Protein AF-A0A5D6XK92-F1 (afdb_monomer)

Sequence (87 aa):
MTPFCMCLRHNFVLTRLRKHTLPSGRRAMKLRVLCLHGFRQTGDKLRVRISGFRRAFKSSVEFVCVDAPLVVPYEPTVEEHAKRHVL

Nearest PDB structures (foldseek):
  7cem-assembly1_B  TM=5.170E-01  e=4.472E+00  Escherichia coli K-12
  1tvm-assembly1_A  TM=3.828E-01  e=5.870E+00  Escherichia coli
  7cfy-assembly1_A  TM=4.344E-01  e=7.705E+00  Escherichia coli K-12

Foldseek 3Di:
DDDDDDDDDDDVPPPPPPPPDDDPPDPQDAAEAEDEDDPPDFLVRVCVVCVVVCVVRVPRYDYHRGGDPDDDDDDPPDPPVVPPPDD

Mean predicted aligned error: 14.32 Å

pLDDT: mean 73.17, std 21.75, range [32.06, 96.81]

Structure (mmCIF, N/CA/C/O backbone):
data_AF-A0A5D6XK92-F1
#
_entry.id   AF-A0A5D6XK92-F1
#
loop_
_atom_site.group_PDB
_atom_site.id
_atom_site.type_symbol
_atom_site.label_atom_id
_atom_site.label_alt_id
_atom_site.label_comp_id
_atom_site.label_asym_id
_atom_site.label_entity_id
_atom_site.label_seq_id
_atom_site.pdbx_PDB_ins_code
_atom_site.Cartn_x
_atom_site.Cartn_y
_atom_site.Cartn_z
_atom_site.occupancy
_atom_site.B_iso_or_equiv
_atom_site.auth_seq_id
_atom_site.auth_comp_id
_atom_site.auth_asym_id
_atom_site.auth_atom_id
_atom_site.pdbx_PDB_model_num
ATOM 1 N N . MET A 1 1 ? 0.616 -14.901 33.887 1.00 45.75 1 MET A N 1
ATOM 2 C CA . MET A 1 1 ? 1.997 -14.424 33.669 1.00 45.75 1 MET A CA 1
ATOM 3 C C . MET A 1 1 ? 2.624 -15.265 32.573 1.00 45.75 1 MET A C 1
ATOM 5 O O . MET A 1 1 ? 2.962 -16.412 32.810 1.00 45.75 1 MET A O 1
ATOM 9 N N . THR A 1 2 ? 2.714 -14.714 31.368 1.00 42.38 2 THR A N 1
ATOM 10 C CA . THR A 1 2 ? 3.475 -15.260 30.234 1.00 42.38 2 THR A CA 1
ATOM 11 C C . THR A 1 2 ? 4.218 -14.075 29.616 1.00 42.38 2 THR A C 1
ATOM 13 O O . THR A 1 2 ? 3.605 -13.013 29.466 1.00 42.38 2 THR A O 1
ATOM 16 N N . PRO A 1 3 ? 5.525 -14.185 29.341 1.00 50.62 3 PRO A N 1
ATOM 17 C CA . PRO A 1 3 ? 6.365 -13.021 29.105 1.00 50.62 3 PRO A CA 1
ATOM 18 C C . PRO A 1 3 ? 6.132 -12.463 27.701 1.00 50.62 3 PRO A C 1
ATOM 20 O O . PRO A 1 3 ? 6.249 -13.167 26.698 1.00 50.62 3 PRO A O 1
ATOM 23 N N . PHE A 1 4 ? 5.820 -11.171 27.632 1.00 36.34 4 PHE A N 1
ATOM 24 C CA . PHE A 1 4 ? 5.907 -10.405 26.398 1.00 36.34 4 PHE A CA 1
ATOM 25 C C . PHE A 1 4 ? 7.382 -10.303 26.002 1.00 36.34 4 PHE A C 1
ATOM 27 O O . PHE A 1 4 ? 8.145 -9.521 26.562 1.00 36.34 4 PHE A O 1
ATOM 34 N N . CYS A 1 5 ? 7.781 -11.113 25.026 1.00 32.06 5 CYS A N 1
ATOM 35 C CA . CYS A 1 5 ? 9.020 -10.927 24.291 1.00 32.06 5 CYS A CA 1
ATOM 36 C C . CYS A 1 5 ? 8.923 -9.609 23.506 1.00 32.06 5 CYS A C 1
ATOM 38 O O . CYS A 1 5 ? 8.176 -9.494 22.530 1.00 32.06 5 CYS A O 1
ATOM 40 N N . MET A 1 6 ? 9.660 -8.595 23.959 1.00 37.69 6 MET A N 1
ATOM 41 C CA . MET A 1 6 ? 9.941 -7.403 23.171 1.00 37.69 6 MET A CA 1
ATOM 42 C C . MET A 1 6 ? 10.979 -7.750 22.099 1.00 37.69 6 MET A C 1
ATOM 44 O O . MET A 1 6 ? 12.169 -7.832 22.386 1.00 37.69 6 MET A O 1
ATOM 48 N N . CYS A 1 7 ? 10.548 -7.887 20.847 1.00 38.53 7 CYS A N 1
ATOM 49 C CA . CYS A 1 7 ? 11.437 -7.708 19.701 1.00 38.53 7 CYS A CA 1
ATOM 50 C C . CYS A 1 7 ? 11.192 -6.326 19.087 1.00 38.53 7 CYS A C 1
ATOM 52 O O . CYS A 1 7 ? 10.213 -6.098 18.376 1.00 38.53 7 CYS A O 1
ATOM 54 N N . LEU A 1 8 ? 12.117 -5.410 19.370 1.00 53.62 8 LEU A N 1
ATOM 55 C CA . LEU A 1 8 ? 12.316 -4.133 18.689 1.00 53.62 8 LEU A CA 1
ATOM 56 C C . LEU A 1 8 ? 12.381 -4.336 17.161 1.00 53.62 8 LEU A C 1
ATOM 58 O O . LEU A 1 8 ? 13.300 -4.990 16.678 1.00 53.62 8 LEU A O 1
ATOM 62 N N . ARG A 1 9 ? 11.475 -3.724 16.385 1.00 42.34 9 ARG A N 1
ATOM 63 C CA . ARG A 1 9 ? 11.746 -3.335 14.985 1.00 42.34 9 ARG A CA 1
ATOM 64 C C . ARG A 1 9 ? 11.058 -2.006 14.657 1.00 42.34 9 ARG A C 1
ATOM 66 O O . ARG A 1 9 ? 9.837 -1.933 14.578 1.00 42.34 9 ARG A O 1
ATOM 73 N N . HIS A 1 10 ? 11.884 -0.974 14.490 1.00 42.94 10 HIS A N 1
ATOM 74 C CA . HIS A 1 10 ? 11.639 0.326 13.854 1.00 42.94 10 HIS A CA 1
ATOM 75 C C . HIS A 1 10 ? 10.299 0.487 13.107 1.00 42.94 10 HIS A C 1
ATOM 77 O O . HIS A 1 10 ? 10.201 0.156 11.931 1.00 42.94 10 HIS A O 1
ATOM 83 N N . ASN A 1 11 ? 9.281 1.051 13.765 1.00 38.72 11 ASN A N 1
ATOM 84 C CA . ASN A 1 11 ? 8.090 1.624 13.114 1.00 38.72 11 ASN A CA 1
ATOM 85 C C . ASN A 1 11 ? 7.420 2.668 14.029 1.00 38.72 11 ASN A C 1
ATOM 87 O O . ASN A 1 11 ? 6.222 2.630 14.305 1.00 38.72 11 ASN A O 1
ATOM 91 N N . PHE A 1 12 ? 8.214 3.616 14.529 1.00 41.03 12 PHE A N 1
ATOM 92 C CA . PHE A 1 12 ? 7.760 4.657 15.460 1.00 41.03 12 PHE A CA 1
ATOM 93 C C . PHE A 1 12 ? 6.859 5.739 14.813 1.00 41.03 12 PHE A C 1
ATOM 95 O O . PHE A 1 12 ? 6.362 6.615 15.507 1.00 41.03 12 PHE A O 1
ATOM 102 N N . VAL A 1 13 ? 6.576 5.684 13.503 1.00 46.22 13 VAL A N 1
ATOM 103 C CA . VAL A 1 13 ? 5.812 6.743 12.799 1.00 46.22 13 VAL A CA 1
ATOM 104 C C . VAL A 1 13 ? 4.306 6.442 12.652 1.00 46.22 13 VAL A C 1
ATOM 106 O O . VAL A 1 13 ? 3.541 7.309 12.246 1.00 46.22 13 VAL A O 1
ATOM 109 N N . LEU A 1 14 ? 3.815 5.255 13.028 1.00 46.19 14 LEU A N 1
ATOM 110 C CA . LEU A 1 14 ? 2.395 4.887 12.829 1.00 46.19 14 LEU A CA 1
ATOM 111 C C . LEU A 1 14 ? 1.534 4.861 14.102 1.00 46.19 14 LEU A C 1
ATOM 113 O O . LEU A 1 14 ? 0.336 4.594 14.020 1.00 46.19 14 LEU A O 1
ATOM 117 N N . THR A 1 15 ? 2.085 5.181 15.273 1.00 40.44 15 THR A N 1
ATOM 118 C CA . THR A 1 15 ? 1.347 5.130 16.552 1.00 40.44 15 THR A CA 1
ATOM 119 C C . THR A 1 15 ? 0.418 6.322 16.797 1.00 40.44 15 THR A C 1
ATOM 121 O O . THR A 1 15 ? -0.305 6.323 17.792 1.00 40.44 15 THR A O 1
ATOM 124 N N . ARG A 1 16 ? 0.366 7.318 15.898 1.00 46.72 16 ARG A N 1
ATOM 125 C CA . ARG A 1 16 ? -0.472 8.516 16.088 1.00 46.72 16 ARG A CA 1
ATOM 126 C C . ARG A 1 16 ? -1.423 8.869 14.946 1.00 46.72 16 ARG A C 1
ATOM 128 O O . ARG A 1 16 ? -1.921 9.989 14.916 1.00 46.72 16 ARG A O 1
ATOM 135 N N . LEU A 1 17 ? -1.783 7.931 14.066 1.00 52.81 17 LEU A N 1
ATOM 136 C CA . LEU A 1 17 ? -3.073 8.071 13.377 1.00 52.81 17 LEU A CA 1
ATOM 137 C C . LEU A 1 17 ? -4.179 7.677 14.359 1.00 52.81 17 LEU A C 1
ATOM 139 O O . LEU A 1 17 ? -4.595 6.521 14.457 1.00 52.81 17 LEU A O 1
ATOM 143 N N . ARG A 1 18 ? -4.619 8.668 15.137 1.00 51.97 18 ARG A N 1
ATOM 144 C CA . ARG A 1 18 ? -5.790 8.578 16.008 1.00 51.97 18 ARG A CA 1
ATOM 145 C C . ARG A 1 18 ? -6.983 8.155 15.148 1.00 51.97 18 ARG A C 1
ATOM 147 O O . ARG A 1 18 ? -7.408 8.892 14.262 1.00 51.97 18 ARG A O 1
ATOM 154 N N . LYS A 1 19 ? -7.528 6.967 15.411 1.00 55.12 19 LYS A N 1
ATOM 155 C CA . LYS A 1 19 ? -8.846 6.569 14.912 1.00 55.12 19 LYS A CA 1
ATOM 156 C C . LYS A 1 19 ? -9.865 7.494 15.577 1.00 55.12 19 LYS A C 1
ATOM 158 O O . LYS A 1 19 ? -10.270 7.239 16.705 1.00 55.12 19 LYS A O 1
ATOM 163 N N . HIS A 1 20 ? -10.224 8.599 14.932 1.00 51.16 20 HIS A N 1
ATOM 164 C CA . HIS A 1 20 ? -11.403 9.351 15.341 1.00 51.16 20 HIS A CA 1
ATOM 165 C C . HIS A 1 20 ? -12.620 8.496 14.988 1.00 51.16 20 HIS A C 1
ATOM 167 O O . HIS A 1 20 ? -12.993 8.359 13.824 1.00 51.16 20 HIS A O 1
ATOM 173 N N . THR A 1 21 ? -13.177 7.836 15.999 1.00 56.62 21 THR A N 1
ATOM 174 C CA . THR A 1 21 ? -14.421 7.080 15.892 1.00 56.62 21 THR A CA 1
ATOM 175 C C . THR A 1 21 ? -15.544 8.085 15.636 1.00 56.62 21 THR A C 1
ATOM 177 O O . THR A 1 21 ? -15.873 8.880 16.513 1.00 56.62 21 THR A O 1
ATOM 180 N N . LEU A 1 22 ? -16.084 8.108 14.416 1.00 56.62 22 LEU A N 1
ATOM 181 C CA . LEU A 1 22 ? -17.254 8.922 14.083 1.00 56.62 22 LEU A CA 1
ATOM 182 C C . LEU A 1 22 ? -18.453 8.452 14.932 1.00 56.62 22 LEU A C 1
ATOM 184 O O . LEU A 1 22 ? -18.645 7.239 15.062 1.00 56.62 22 LEU A O 1
ATOM 188 N N . PRO A 1 23 ? -19.244 9.370 15.520 1.00 54.28 23 PRO A N 1
ATOM 189 C CA . PRO A 1 23 ? -20.342 9.023 16.414 1.00 54.28 23 PRO A CA 1
ATOM 190 C C . PRO A 1 23 ? -21.395 8.190 15.675 1.00 54.28 23 PRO A C 1
ATOM 192 O O . PRO A 1 23 ? -21.947 8.569 14.641 1.00 54.28 23 PRO A O 1
ATOM 195 N N . SER A 1 24 ? -21.624 7.002 16.216 1.00 58.06 24 SER A N 1
ATOM 196 C CA . SER A 1 24 ? -22.481 5.943 15.702 1.00 58.06 24 SER A CA 1
ATOM 197 C C . SER A 1 24 ? -23.965 6.286 15.862 1.00 58.06 24 SER A C 1
ATOM 199 O O . SER A 1 24 ? -24.559 6.011 16.897 1.00 58.06 24 SER A O 1
ATOM 201 N N . GLY A 1 25 ? -24.558 6.864 14.811 1.00 54.62 25 GLY A N 1
ATOM 202 C CA . GLY A 1 25 ? -26.014 7.054 14.665 1.00 54.62 25 GLY A CA 1
ATOM 203 C C . GLY A 1 25 ? -26.587 6.621 13.304 1.00 54.62 25 GLY A C 1
ATOM 204 O O . GLY A 1 25 ? -27.797 6.568 13.120 1.00 54.62 25 GLY A O 1
ATOM 205 N N . ARG A 1 26 ? -25.733 6.264 12.337 1.00 58.81 26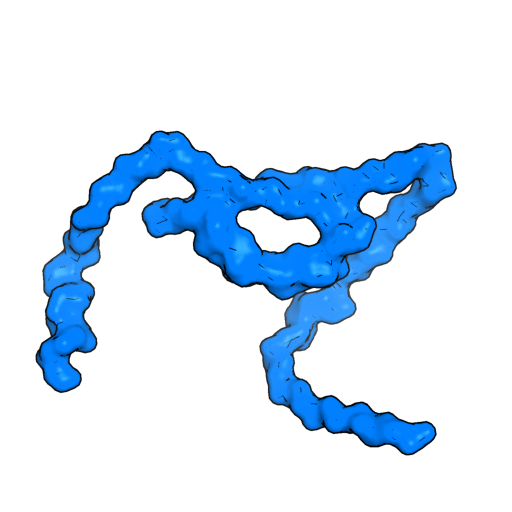 ARG A N 1
ATOM 206 C CA . ARG A 1 26 ? -26.097 5.611 11.064 1.00 58.81 26 ARG A CA 1
ATOM 207 C C . ARG A 1 26 ? -25.229 4.361 10.944 1.00 58.81 26 ARG A C 1
ATOM 209 O O . ARG A 1 26 ? -24.090 4.413 11.406 1.00 58.81 26 ARG A O 1
ATOM 216 N N . ARG A 1 27 ? -25.730 3.257 10.361 1.00 58.38 27 ARG A N 1
ATOM 217 C CA . ARG A 1 27 ? -24.929 2.045 10.054 1.00 58.38 27 ARG A CA 1
ATOM 218 C C . ARG A 1 27 ? -23.533 2.483 9.605 1.00 58.38 27 ARG A C 1
ATOM 220 O O . ARG A 1 27 ? -23.426 3.165 8.590 1.00 58.38 27 ARG A O 1
ATOM 227 N N . ALA A 1 28 ? -22.509 2.184 10.405 1.00 63.59 28 ALA A N 1
ATOM 228 C CA . ALA A 1 28 ? -21.173 2.736 10.216 1.00 63.59 28 ALA A CA 1
ATOM 229 C C . ALA A 1 28 ? -20.590 2.213 8.896 1.00 63.59 28 ALA A C 1
ATOM 231 O O . ALA A 1 28 ? -20.053 1.107 8.830 1.00 63.59 28 ALA A O 1
ATOM 232 N N . MET A 1 29 ? -20.759 2.988 7.825 1.00 78.25 29 MET A N 1
ATOM 233 C CA . MET A 1 29 ? -20.206 2.670 6.516 1.00 78.25 29 MET A CA 1
ATOM 234 C C . MET A 1 29 ? -18.685 2.745 6.623 1.00 78.25 29 MET A C 1
ATOM 236 O O . MET A 1 29 ? -18.139 3.748 7.087 1.00 78.25 29 MET A O 1
ATOM 240 N N . LYS A 1 30 ? -17.992 1.680 6.211 1.00 85.06 30 LYS A N 1
ATOM 241 C CA . LYS A 1 30 ? -16.531 1.710 6.102 1.00 85.06 30 LYS A CA 1
ATOM 242 C C . LYS A 1 30 ? -16.140 2.764 5.072 1.00 85.06 30 LYS A C 1
ATOM 244 O O . LYS A 1 30 ? -16.734 2.833 3.997 1.00 85.06 30 LYS A O 1
ATOM 249 N N . LEU A 1 31 ? -15.131 3.564 5.391 1.00 91.19 31 LEU A 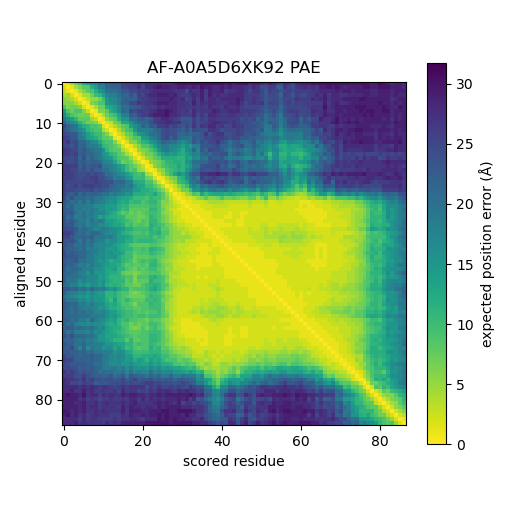N 1
ATOM 250 C CA . LEU A 1 31 ? -14.595 4.550 4.462 1.00 91.19 31 LEU A CA 1
ATOM 251 C C . LEU A 1 31 ? -13.882 3.810 3.325 1.00 91.19 31 LEU A C 1
ATOM 253 O O . LEU A 1 31 ? -13.117 2.882 3.579 1.00 91.19 31 LEU A O 1
ATOM 257 N N . ARG A 1 32 ? -14.143 4.184 2.073 1.00 93.81 32 ARG A N 1
ATOM 258 C CA . ARG A 1 32 ? -13.535 3.534 0.905 1.00 93.81 32 ARG A CA 1
ATOM 259 C C . ARG A 1 32 ? -12.424 4.418 0.360 1.00 93.81 32 ARG A C 1
ATOM 261 O O . ARG A 1 32 ? -12.650 5.596 0.100 1.00 93.81 32 ARG A O 1
ATOM 268 N N . VAL A 1 33 ? -11.231 3.854 0.207 1.00 94.69 33 VAL A N 1
ATOM 269 C CA . VAL A 1 33 ? -10.049 4.550 -0.312 1.00 94.69 33 VAL A CA 1
ATOM 270 C C . VAL A 1 33 ? -9.617 3.877 -1.603 1.00 94.69 33 VAL A C 1
ATOM 272 O O . VAL A 1 33 ? -9.249 2.702 -1.599 1.00 94.69 33 VAL A O 1
ATOM 275 N N . LEU A 1 34 ? -9.643 4.634 -2.698 1.00 96.75 34 LEU A N 1
ATOM 276 C CA . LEU A 1 34 ? -9.073 4.225 -3.976 1.00 96.75 34 LEU A CA 1
ATOM 277 C C . LEU A 1 34 ? -7.555 4.433 -3.944 1.00 96.75 34 LEU A C 1
ATOM 279 O O . LEU A 1 34 ? -7.072 5.524 -3.645 1.00 96.75 34 LEU A O 1
ATOM 283 N N . CYS A 1 35 ? -6.802 3.381 -4.242 1.00 96.25 35 CYS A N 1
ATOM 284 C CA . CYS A 1 35 ? -5.346 3.382 -4.258 1.00 96.25 35 CYS A CA 1
ATOM 285 C C . CYS A 1 35 ? -4.846 3.252 -5.698 1.00 96.25 35 CYS A C 1
ATOM 287 O O . CYS A 1 35 ? -5.045 2.213 -6.329 1.00 96.25 35 CYS A O 1
ATOM 289 N N . LEU A 1 3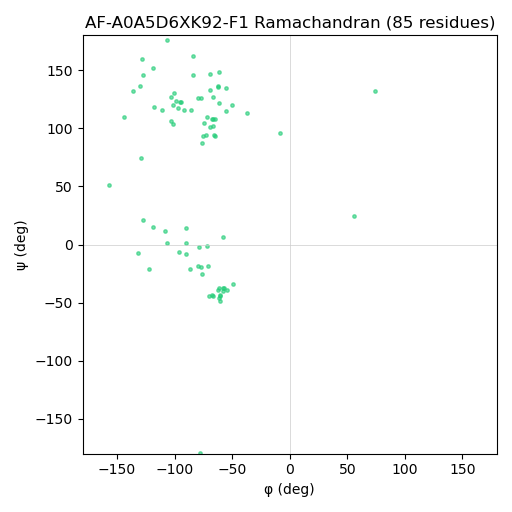6 ? -4.170 4.295 -6.183 1.00 96.31 36 LEU A N 1
ATOM 290 C CA . LEU A 1 36 ? -3.572 4.350 -7.516 1.00 96.31 36 LEU A CA 1
ATOM 291 C C . LEU A 1 36 ? -2.067 4.084 -7.418 1.00 96.31 36 LEU A C 1
ATOM 293 O O . LEU A 1 36 ? -1.382 4.662 -6.571 1.00 96.31 36 LEU A O 1
ATOM 297 N N . HIS A 1 37 ? -1.556 3.175 -8.246 1.00 95.19 37 HIS A N 1
ATOM 298 C CA . HIS A 1 37 ? -0.142 2.803 -8.248 1.00 95.19 37 HIS A CA 1
ATOM 299 C C . HIS A 1 37 ? 0.706 3.762 -9.097 1.00 95.19 37 HIS A C 1
ATOM 301 O O . HIS A 1 37 ? 0.191 4.492 -9.939 1.00 95.19 37 HIS A O 1
ATOM 307 N N . GLY A 1 38 ? 2.026 3.754 -8.883 1.00 91.12 38 GLY A N 1
ATOM 308 C CA . GLY A 1 38 ? 2.963 4.561 -9.670 1.00 91.12 38 GLY A CA 1
ATOM 309 C C . GLY A 1 38 ? 3.266 3.976 -11.055 1.00 91.12 38 GLY A C 1
ATOM 310 O O . GLY A 1 38 ? 2.774 2.907 -11.427 1.00 91.12 38 GLY A O 1
ATOM 311 N N . PHE A 1 39 ? 4.130 4.661 -11.808 1.0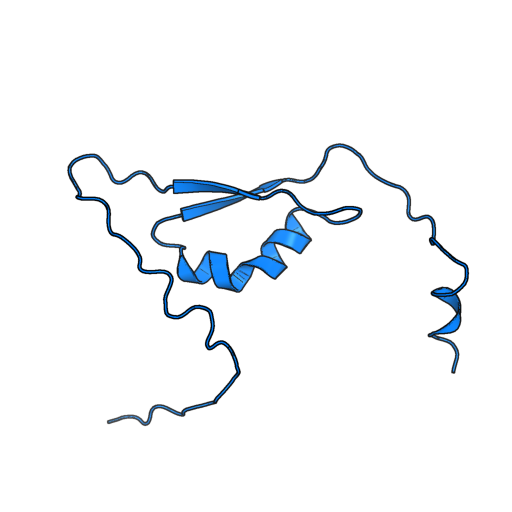0 91.94 39 PHE A N 1
ATOM 312 C CA . PHE A 1 39 ? 4.587 4.226 -13.131 1.00 91.94 39 PHE A CA 1
ATOM 313 C C . PHE A 1 39 ? 5.203 2.816 -13.094 1.00 91.94 39 PHE A C 1
ATOM 315 O O . PHE A 1 39 ? 6.002 2.509 -12.208 1.00 91.94 39 PHE A O 1
ATOM 322 N N . ARG A 1 40 ? 4.827 1.955 -14.055 1.00 88.94 40 ARG A N 1
ATOM 323 C CA . ARG A 1 40 ? 5.288 0.550 -14.178 1.00 88.94 40 ARG A CA 1
ATOM 324 C C . ARG A 1 40 ? 5.038 -0.319 -12.932 1.00 88.94 40 ARG A C 1
ATOM 326 O O . ARG A 1 40 ? 5.733 -1.310 -12.690 1.00 88.94 40 ARG A O 1
ATOM 333 N N . GLN A 1 41 ? 4.049 0.042 -12.119 1.00 92.31 41 GLN A N 1
ATO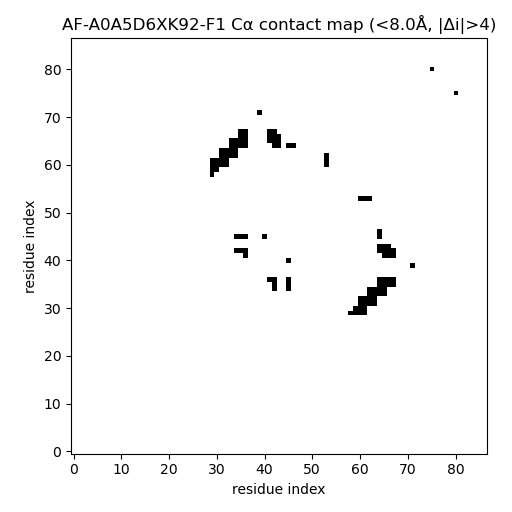M 334 C CA . GLN A 1 41 ? 3.588 -0.758 -10.984 1.00 92.31 41 GLN A CA 1
ATOM 335 C C . GLN A 1 41 ? 2.234 -1.403 -11.286 1.00 92.31 41 GLN A C 1
ATOM 337 O O . GLN A 1 41 ? 1.667 -1.191 -12.349 1.00 92.31 41 GLN A O 1
ATOM 342 N N . THR A 1 42 ? 1.753 -2.217 -10.352 1.00 94.81 42 THR A N 1
ATOM 343 C CA . THR A 1 42 ? 0.420 -2.825 -10.397 1.00 94.81 42 THR A CA 1
ATOM 344 C C . THR A 1 42 ? -0.301 -2.549 -9.082 1.00 94.81 42 THR A C 1
ATOM 346 O O . THR A 1 42 ? 0.337 -2.278 -8.050 1.00 94.81 42 THR A O 1
ATOM 349 N N . GLY A 1 43 ? -1.624 -2.645 -9.100 1.00 95.62 43 GLY A N 1
ATOM 350 C CA . GLY A 1 43 ? -2.487 -2.602 -7.930 1.00 95.62 43 GLY A CA 1
ATOM 351 C C . GLY A 1 43 ? -2.075 -3.650 -6.898 1.00 95.62 43 GLY A C 1
ATOM 352 O O . GLY A 1 43 ? -2.010 -3.338 -5.708 1.00 95.62 43 GLY A O 1
ATOM 353 N N . ASP A 1 44 ? -1.683 -4.855 -7.326 1.00 96.06 44 ASP A N 1
ATOM 354 C CA . ASP A 1 44 ? -1.132 -5.893 -6.444 1.00 96.06 44 ASP A CA 1
ATOM 355 C C . ASP A 1 44 ? 0.147 -5.464 -5.728 1.00 96.06 44 ASP A C 1
ATOM 357 O O . ASP A 1 44 ? 0.246 -5.591 -4.501 1.00 96.06 44 ASP A O 1
ATOM 361 N N . LYS A 1 45 ? 1.114 -4.908 -6.467 1.00 95.25 45 LYS A N 1
ATOM 362 C CA . LYS A 1 45 ? 2.374 -4.426 -5.884 1.00 95.25 45 LYS A CA 1
ATOM 363 C C . LYS A 1 45 ? 2.108 -3.325 -4.863 1.00 95.25 45 LYS A C 1
ATOM 365 O O . LYS A 1 45 ? 2.665 -3.358 -3.763 1.00 95.25 45 LYS A O 1
ATOM 370 N N . LEU A 1 46 ? 1.223 -2.381 -5.183 1.00 96.50 46 LEU A N 1
ATOM 371 C CA . LEU A 1 46 ? 0.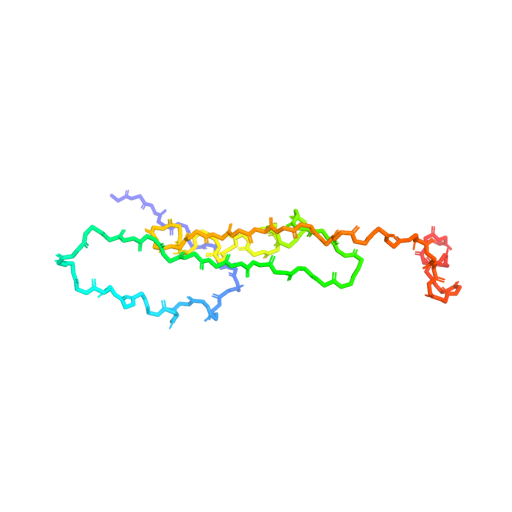822 -1.337 -4.244 1.00 96.50 46 LEU A CA 1
ATOM 372 C C . LEU A 1 46 ? 0.162 -1.936 -2.997 1.00 96.50 46 LEU A C 1
ATOM 374 O O . LEU A 1 46 ? 0.545 -1.592 -1.879 1.00 96.50 46 LEU A O 1
ATOM 378 N N . ARG A 1 47 ? -0.768 -2.879 -3.177 1.00 96.00 47 ARG A 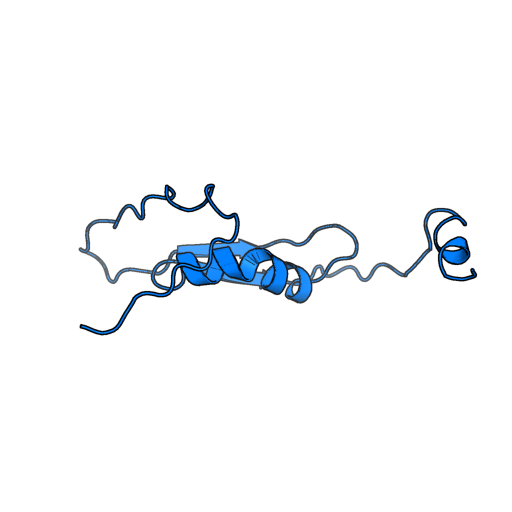N 1
ATOM 379 C CA . ARG A 1 47 ? -1.515 -3.535 -2.096 1.00 96.00 47 ARG A CA 1
ATOM 380 C C . ARG A 1 47 ? -0.606 -4.234 -1.083 1.00 96.00 47 ARG A C 1
ATOM 382 O O . ARG A 1 47 ? -0.910 -4.218 0.115 1.00 96.00 47 ARG A O 1
ATOM 389 N N . VAL A 1 48 ? 0.488 -4.840 -1.546 1.00 96.62 48 VAL A N 1
ATOM 390 C CA . VAL A 1 48 ? 1.514 -5.446 -0.682 1.00 96.62 48 VAL A CA 1
ATOM 391 C C . V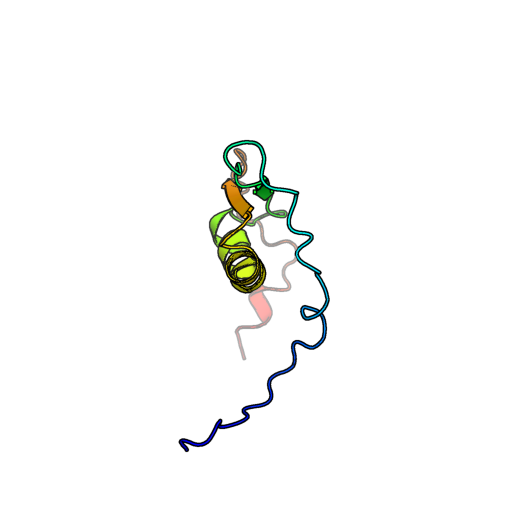AL A 1 48 ? 2.305 -4.367 0.064 1.00 96.62 48 VAL A C 1
ATOM 393 O O . VAL A 1 48 ? 2.476 -4.473 1.283 1.00 96.62 48 VAL A O 1
ATOM 396 N N . ARG A 1 49 ? 2.711 -3.287 -0.620 1.00 95.38 49 ARG A N 1
ATOM 397 C CA . ARG A 1 49 ? 3.451 -2.165 -0.007 1.00 95.38 49 ARG A CA 1
ATOM 398 C C . ARG A 1 49 ? 2.653 -1.460 1.092 1.00 95.38 49 ARG A C 1
ATOM 400 O O . ARG A 1 49 ? 3.223 -1.109 2.119 1.00 95.38 49 ARG A O 1
ATOM 407 N N . ILE A 1 50 ? 1.336 -1.316 0.928 1.00 95.44 50 ILE A N 1
ATOM 408 C CA . ILE A 1 50 ? 0.455 -0.689 1.932 1.00 95.44 50 ILE A CA 1
ATOM 409 C C . ILE A 1 50 ? -0.132 -1.684 2.949 1.00 95.44 50 ILE A C 1
ATOM 411 O O . ILE A 1 50 ? -1.077 -1.357 3.669 1.00 95.44 50 ILE A O 1
ATOM 415 N N . SER A 1 51 ? 0.393 -2.910 3.037 1.00 95.06 51 SER A N 1
ATOM 416 C CA . SER A 1 51 ? -0.145 -3.964 3.915 1.00 95.06 51 SER A CA 1
ATOM 417 C C . SER A 1 51 ? -0.208 -3.560 5.395 1.00 95.06 51 SER A C 1
ATOM 419 O O . SER A 1 51 ? -1.195 -3.864 6.067 1.00 95.06 51 SER A O 1
ATOM 421 N N . GLY A 1 52 ? 0.783 -2.816 5.897 1.00 93.69 52 GLY A N 1
ATOM 422 C CA . GLY A 1 52 ? 0.769 -2.258 7.255 1.00 93.69 52 GLY A CA 1
ATOM 423 C C . GLY A 1 52 ? -0.404 -1.300 7.488 1.00 93.69 52 GLY A C 1
ATOM 424 O O . GLY A 1 52 ? -1.112 -1.416 8.488 1.00 93.69 52 GLY A O 1
ATOM 425 N N . PHE A 1 53 ? -0.675 -0.426 6.516 1.00 90.75 53 PHE A N 1
ATOM 426 C CA . PHE A 1 53 ? -1.788 0.523 6.555 1.00 90.75 53 PHE A CA 1
ATOM 427 C C . PHE A 1 53 ? -3.138 -0.211 6.503 1.00 90.75 53 PHE A C 1
ATOM 429 O O . PHE A 1 53 ? -4.012 0.007 7.343 1.00 90.75 53 PHE A O 1
ATOM 436 N N . ARG A 1 54 ? -3.271 -1.203 5.614 1.00 94.12 54 ARG A N 1
ATOM 437 C CA . ARG A 1 54 ? -4.464 -2.067 5.535 1.00 94.12 54 ARG A CA 1
ATOM 438 C C . ARG A 1 54 ? -4.745 -2.793 6.852 1.00 94.12 54 ARG A C 1
ATOM 440 O O . ARG A 1 54 ? -5.901 -2.899 7.254 1.00 94.12 54 ARG A O 1
ATOM 447 N N . ARG A 1 55 ? -3.705 -3.275 7.541 1.00 93.38 55 ARG A N 1
ATOM 448 C CA . ARG A 1 55 ? -3.841 -3.930 8.854 1.00 93.38 55 ARG A CA 1
ATOM 449 C C . ARG A 1 55 ? -4.281 -2.945 9.937 1.00 93.38 55 ARG A C 1
ATOM 451 O O . ARG A 1 55 ? -5.182 -3.274 10.704 1.00 93.38 55 ARG A O 1
ATOM 458 N N . ALA A 1 56 ? -3.706 -1.743 9.970 1.00 92.25 56 ALA A N 1
ATOM 459 C CA . ALA A 1 56 ? -4.042 -0.723 10.964 1.00 92.25 56 ALA A CA 1
ATOM 460 C C . ALA A 1 56 ? -5.514 -0.263 10.879 1.00 92.25 56 ALA A C 1
ATOM 462 O O . ALA A 1 56 ? -6.170 -0.091 11.914 1.00 92.25 56 ALA A O 1
ATOM 463 N N . PHE A 1 57 ? -6.053 -0.128 9.661 1.00 91.94 57 PHE A N 1
ATOM 464 C CA . PHE A 1 57 ? -7.390 0.431 9.406 1.00 91.94 57 PHE A CA 1
ATOM 465 C C . PHE A 1 57 ? -8.452 -0.590 8.966 1.00 91.94 57 PHE A C 1
ATOM 467 O O . PHE A 1 57 ? -9.550 -0.190 8.592 1.00 91.94 57 PHE A O 1
ATOM 474 N N . LYS A 1 58 ? -8.190 -1.902 9.068 1.00 88.88 58 LYS A N 1
ATOM 475 C CA . LYS A 1 58 ? -9.102 -2.985 8.627 1.00 88.88 58 LYS A CA 1
ATOM 476 C C . LYS A 1 58 ? -10.551 -2.849 9.128 1.00 88.88 58 LYS A C 1
ATOM 478 O O . LYS A 1 58 ? -11.488 -3.263 8.448 1.00 88.88 58 LYS A O 1
ATOM 483 N N . SER A 1 59 ? -10.734 -2.316 10.337 1.00 87.19 59 SER A N 1
ATOM 484 C CA . SER A 1 59 ? -12.047 -2.164 10.973 1.00 87.19 59 SER A CA 1
ATOM 485 C C . SER A 1 59 ? -12.869 -1.003 10.407 1.00 87.19 59 SER A C 1
ATOM 487 O O . SER A 1 59 ? -14.090 -1.040 10.495 1.00 87.19 59 SER A O 1
ATOM 489 N N . SER A 1 60 ? -12.217 0.015 9.841 1.00 89.50 60 SER A N 1
ATOM 490 C CA . SER A 1 60 ? -12.840 1.294 9.478 1.00 89.50 60 SER A CA 1
ATOM 491 C C . SER A 1 60 ? -12.710 1.654 8.000 1.00 89.50 60 SER A C 1
ATOM 493 O O . SER A 1 60 ? -13.493 2.468 7.520 1.00 89.50 60 SER A O 1
ATOM 495 N N . VAL A 1 61 ? -11.740 1.075 7.284 1.00 93.06 61 VAL A N 1
ATOM 496 C CA . VAL A 1 61 ? -11.404 1.446 5.905 1.00 93.06 61 VAL A CA 1
ATOM 497 C C . VAL A 1 61 ? -11.330 0.219 4.998 1.00 93.06 61 VAL A C 1
ATOM 499 O O . VAL A 1 61 ? -10.729 -0.800 5.346 1.00 93.06 61 VAL A O 1
ATOM 502 N N . GLU A 1 62 ? -11.909 0.343 3.810 1.00 93.62 62 GLU A N 1
ATOM 503 C CA . GLU A 1 62 ? -11.739 -0.561 2.677 1.00 93.62 62 GLU A CA 1
ATOM 504 C C . GLU A 1 62 ? -10.766 0.076 1.673 1.00 93.62 62 GLU A C 1
ATOM 506 O O . GLU A 1 62 ? -11.017 1.163 1.158 1.00 93.62 62 GLU A O 1
ATOM 511 N N . PHE A 1 63 ? -9.649 -0.599 1.398 1.00 95.25 63 PHE A N 1
ATOM 512 C CA . PHE A 1 63 ? -8.669 -0.161 0.401 1.00 95.25 63 PHE A CA 1
ATOM 513 C C . PHE A 1 63 ? -8.912 -0.884 -0.919 1.00 95.25 63 PHE A C 1
ATOM 515 O O . PHE A 1 63 ? -8.756 -2.107 -0.983 1.00 95.25 63 PHE A O 1
ATOM 522 N N . VAL A 1 64 ? -9.239 -0.125 -1.960 1.00 96.06 64 VAL A N 1
ATOM 523 C CA . VAL A 1 64 ? -9.484 -0.616 -3.319 1.00 96.06 64 VAL A CA 1
ATOM 524 C C . VAL A 1 64 ? -8.254 -0.293 -4.164 1.00 96.06 64 VAL A C 1
ATOM 526 O O . VAL A 1 64 ? -8.007 0.864 -4.483 1.00 96.06 64 VAL A O 1
ATOM 529 N N . CYS A 1 65 ? -7.445 -1.303 -4.482 1.00 96.81 65 CYS A N 1
ATOM 530 C CA . CYS A 1 65 ? -6.280 -1.158 -5.361 1.00 96.81 65 CYS A CA 1
ATOM 531 C C . CYS A 1 65 ? -6.670 -1.626 -6.763 1.00 96.81 65 CYS A C 1
ATOM 533 O O . CYS A 1 65 ? -7.114 -2.764 -6.902 1.00 96.81 65 CYS A O 1
ATOM 535 N N . VAL A 1 66 ? -6.502 -0.767 -7.765 1.00 96.31 66 VAL A N 1
ATOM 536 C CA . VAL A 1 66 ? -6.835 -1.057 -9.168 1.00 96.31 66 VAL A CA 1
ATOM 537 C C . VAL A 1 66 ? -5.587 -0.968 -10.034 1.00 96.31 66 VAL A C 1
ATOM 539 O O . VAL A 1 66 ? -4.661 -0.227 -9.698 1.00 96.31 66 VAL A O 1
ATOM 542 N N . ASP A 1 67 ? -5.570 -1.720 -11.129 1.00 96.56 67 ASP A N 1
ATOM 543 C CA . ASP A 1 67 ? -4.555 -1.591 -12.172 1.00 96.56 67 ASP A CA 1
ATOM 544 C C . ASP A 1 67 ? -4.921 -0.475 -13.154 1.00 96.56 67 ASP A C 1
ATOM 546 O O . ASP A 1 67 ? -6.096 -0.231 -13.443 1.00 96.56 67 ASP A O 1
ATOM 550 N N . ALA A 1 68 ? -3.903 0.213 -13.667 1.00 93.62 68 ALA A N 1
ATOM 551 C CA . ALA A 1 68 ? -4.060 1.160 -14.760 1.00 93.62 68 ALA A CA 1
ATOM 552 C C . ALA A 1 68 ? -4.389 0.423 -16.076 1.00 93.62 68 ALA A C 1
ATOM 554 O O . ALA A 1 68 ? -3.873 -0.668 -16.311 1.00 93.62 68 ALA A O 1
ATOM 555 N N . PRO A 1 69 ? -5.189 1.026 -16.977 1.00 93.50 69 PRO A N 1
ATOM 556 C CA . PRO A 1 69 ? -5.576 0.392 -18.241 1.00 93.50 69 PRO A CA 1
ATOM 557 C C . PRO A 1 69 ? -4.425 0.293 -19.255 1.00 93.50 69 PRO A C 1
ATOM 559 O O . PRO A 1 69 ? -4.505 -0.477 -20.206 1.00 93.50 69 PRO A O 1
ATOM 562 N N . LEU A 1 70 ? -3.363 1.087 -19.077 1.00 92.06 70 LEU A N 1
ATOM 563 C CA . LEU A 1 70 ? -2.232 1.143 -19.996 1.00 92.06 70 LEU A CA 1
ATOM 564 C C . LEU A 1 70 ? -1.138 0.157 -19.578 1.00 92.06 70 LEU A C 1
ATOM 566 O O . LEU A 1 70 ? -0.488 0.335 -18.544 1.00 92.06 70 LEU A O 1
ATOM 570 N N . VAL A 1 71 ? -0.881 -0.829 -20.434 1.00 88.31 71 VAL A N 1
ATOM 571 C CA . VAL A 1 71 ? 0.264 -1.732 -20.300 1.00 88.31 71 VAL A CA 1
ATOM 572 C C . VAL A 1 71 ? 1.476 -1.082 -20.960 1.00 88.31 71 VAL A C 1
ATOM 574 O O . VAL A 1 71 ? 1.489 -0.852 -22.166 1.00 88.31 71 VAL A O 1
ATOM 577 N N . VAL A 1 72 ? 2.495 -0.768 -20.160 1.00 86.19 72 VAL A N 1
ATOM 578 C CA . VAL A 1 72 ? 3.744 -0.174 -20.651 1.00 86.19 72 VAL A CA 1
ATOM 579 C C . VAL A 1 72 ? 4.760 -1.295 -20.896 1.00 86.19 72 VAL A C 1
ATOM 581 O O . VAL A 1 72 ? 5.058 -2.031 -19.948 1.00 86.19 72 VAL A O 1
ATOM 584 N N . PRO A 1 73 ? 5.303 -1.447 -22.119 1.00 83.81 73 PRO A N 1
ATOM 585 C CA . PRO A 1 73 ? 6.348 -2.426 -22.392 1.00 83.81 73 PRO A CA 1
ATOM 586 C C . PRO A 1 73 ? 7.599 -2.140 -21.556 1.00 83.81 73 PRO A C 1
ATOM 588 O O . PRO A 1 73 ? 7.900 -0.998 -21.192 1.00 83.81 73 PRO A O 1
ATOM 59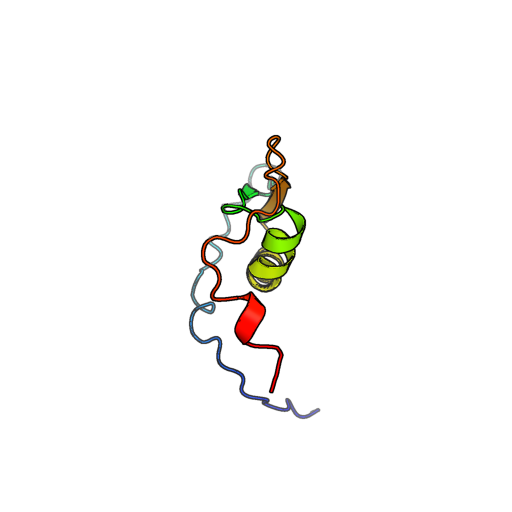1 N N . TYR A 1 74 ? 8.321 -3.202 -21.199 1.00 78.62 74 TYR A N 1
ATOM 592 C CA . TYR A 1 74 ? 9.580 -3.061 -20.484 1.00 78.62 74 TYR A CA 1
ATOM 593 C C . TYR A 1 74 ? 10.658 -2.590 -21.463 1.00 78.62 74 TYR A C 1
ATOM 595 O O . TYR A 1 74 ? 11.314 -3.400 -22.101 1.00 78.62 74 TYR A O 1
ATOM 603 N N . GLU A 1 75 ? 10.846 -1.278 -21.540 1.00 78.38 75 GLU A N 1
ATOM 604 C CA . GLU A 1 75 ? 12.054 -0.681 -22.103 1.00 78.38 75 GLU A CA 1
ATOM 605 C C . GLU A 1 75 ? 13.012 -0.384 -20.934 1.00 78.38 75 GLU A C 1
ATOM 607 O O . GLU A 1 75 ? 12.616 0.274 -19.949 1.00 78.38 75 GLU A O 1
ATOM 612 N N . PRO A 1 76 ? 14.240 -0.925 -20.940 1.00 71.81 76 PRO A N 1
ATOM 613 C CA . PRO A 1 76 ? 15.251 -0.541 -19.971 1.00 71.81 76 PRO A CA 1
ATOM 614 C C . PRO A 1 76 ? 15.648 0.914 -20.243 1.00 71.81 76 PRO A C 1
ATOM 616 O O . PRO A 1 76 ? 16.307 1.236 -21.223 1.00 71.81 76 PRO A O 1
ATOM 619 N N . THR A 1 77 ? 15.222 1.822 -19.366 1.00 67.75 77 THR A N 1
ATOM 620 C CA . THR A 1 77 ? 15.730 3.193 -19.355 1.00 67.75 77 THR A CA 1
ATOM 621 C C . THR A 1 77 ? 17.159 3.127 -18.831 1.00 67.75 77 THR A C 1
ATOM 623 O O . THR A 1 77 ? 17.340 2.834 -17.652 1.00 67.75 77 THR A O 1
ATOM 626 N N . VAL A 1 78 ? 18.116 3.373 -19.728 1.00 65.06 78 VAL A N 1
ATOM 627 C CA . VAL A 1 78 ? 19.584 3.329 -19.589 1.00 65.06 78 VAL A CA 1
ATOM 628 C C . VAL A 1 78 ? 20.206 1.928 -19.509 1.00 65.06 78 VAL A C 1
ATOM 630 O O . VAL A 1 78 ? 19.797 1.081 -18.713 1.00 65.06 78 VAL A O 1
ATOM 633 N N . GLU A 1 79 ? 21.261 1.703 -20.302 1.00 57.59 79 GLU A N 1
ATOM 634 C CA . GLU A 1 79 ? 22.075 0.473 -20.378 1.00 57.59 79 GLU A CA 1
ATOM 635 C C . GLU A 1 79 ? 22.744 0.043 -19.044 1.00 57.59 79 GLU A C 1
ATOM 637 O O . GLU A 1 79 ? 23.531 -0.905 -18.999 1.00 57.59 79 GLU A O 1
ATOM 642 N N . GLU A 1 80 ? 22.437 0.705 -17.926 1.00 55.22 80 GLU A N 1
ATOM 643 C CA . GLU A 1 80 ? 23.107 0.543 -16.633 1.00 55.22 80 GLU A CA 1
ATOM 644 C C . GLU A 1 80 ? 22.531 -0.591 -15.757 1.00 55.22 80 GLU A C 1
ATOM 646 O O . GLU A 1 80 ? 23.231 -1.122 -14.893 1.00 55.22 80 GLU A O 1
ATOM 651 N N . HIS A 1 81 ? 21.290 -1.041 -15.983 1.00 54.28 81 HIS A N 1
ATOM 652 C CA . HIS A 1 81 ? 20.705 -2.136 -15.186 1.00 54.28 81 HIS A CA 1
ATOM 653 C C . HIS A 1 81 ? 21.160 -3.543 -15.612 1.00 54.28 81 HIS A C 1
ATOM 655 O O . HIS A 1 81 ? 21.080 -4.469 -14.805 1.00 54.28 81 HIS A O 1
ATOM 661 N N . ALA A 1 82 ? 21.695 -3.711 -16.827 1.00 53.41 82 ALA A N 1
ATOM 662 C CA . ALA A 1 82 ? 22.225 -4.995 -17.296 1.00 53.41 82 ALA A CA 1
ATOM 663 C C . ALA A 1 82 ? 23.610 -5.333 -16.704 1.00 53.41 82 ALA A C 1
ATOM 665 O O . ALA A 1 82 ? 24.001 -6.496 -16.678 1.00 53.41 82 ALA A O 1
ATOM 666 N N . LYS A 1 83 ? 24.351 -4.340 -16.186 1.00 52.84 83 LYS A N 1
ATOM 667 C CA . LYS A 1 83 ? 25.732 -4.528 -15.700 1.00 52.84 83 LYS A CA 1
ATOM 668 C C . LYS A 1 83 ? 25.859 -4.901 -14.219 1.00 52.84 83 LYS A C 1
ATOM 670 O O . LYS A 1 83 ? 26.950 -5.239 -13.783 1.00 52.84 83 LYS A O 1
ATOM 675 N N . ARG A 1 84 ? 24.777 -4.881 -13.430 1.00 56.66 84 ARG A N 1
ATOM 676 C CA . ARG A 1 84 ? 24.831 -5.161 -11.975 1.00 56.66 84 ARG A CA 1
ATOM 677 C C . ARG A 1 84 ? 24.640 -6.633 -11.576 1.00 56.66 84 ARG A C 1
ATOM 679 O O . ARG A 1 84 ? 24.674 -6.925 -10.388 1.00 56.66 84 ARG A O 1
ATOM 686 N N . HIS A 1 85 ? 24.462 -7.545 -12.536 1.00 54.72 85 HIS A N 1
ATOM 687 C CA . HIS A 1 85 ? 24.309 -8.989 -12.282 1.00 54.72 85 HIS A CA 1
ATOM 688 C C . HIS A 1 85 ? 25.399 -9.863 -12.924 1.00 54.72 85 HIS A C 1
ATOM 690 O O . HIS A 1 85 ? 25.240 -11.078 -13.001 1.00 54.72 85 HIS A O 1
ATOM 696 N N . VAL A 1 86 ? 26.513 -9.264 -13.356 1.00 48.59 86 VAL A N 1
ATOM 697 C CA . VAL A 1 86 ? 27.705 -10.002 -13.793 1.00 48.59 86 VAL A CA 1
ATOM 698 C C . VAL A 1 86 ? 28.932 -9.438 -13.075 1.00 48.59 86 VAL A C 1
ATOM 700 O O . VAL A 1 86 ? 29.696 -8.675 -13.660 1.00 48.59 86 VAL A O 1
ATOM 703 N N . LEU A 1 87 ? 29.069 -9.766 -11.788 1.00 41.78 87 LEU A N 1
ATOM 704 C CA . LEU A 1 87 ? 30.345 -10.088 -11.136 1.00 41.78 87 LEU A CA 1
ATOM 705 C C . LEU A 1 87 ? 30.088 -10.793 -9.799 1.00 41.78 87 LEU A C 1
ATOM 707 O O . LEU A 1 87 ? 29.244 -10.280 -9.029 1.00 41.78 87 LEU A O 1
#

Radius of gyration: 19.99 Å; Cα contacts (8 Å, |Δi|>4): 56; chains: 1; bounding box: 56×25×56 Å

Solvent-accessible surface area (backbone atoms only — not comparable to full-atom values): 6170 Å² total; per-residue (Å²): 144,77,84,83,80,82,76,90,72,96,65,88,84,68,85,72,77,73,80,77,77,73,85,84,84,59,88,82,73,62,46,77,42,82,44,80,52,63,89,98,57,39,16,67,60,43,50,61,75,43,39,67,58,52,64,76,36,57,91,52,42,44,80,48,56,47,67,75,92,76,84,77,78,93,70,80,83,59,87,67,75,75,62,79,81,71,128

Secondary structure (DSSP, 8-state):
-----------TTSTT-------SSS--PPEEEEE---TT--HHHHHHHTHHHHHHHTTTEEEEE---S-------SSTTSGGGG--